Protein AF-X1T7I4-F1 (afdb_monomer_lite)

Foldseek 3Di:
DDDDDDDDPDDDDPPDPPPPDDAFDKDKDKDKDWQQDQAWDKDKKWKFKADQVRHTFWTDIDIDGGHHHGRMDMDITDIGGRHDPDDIDMDMDD

Radius of gyration: 16.55 Å; chains: 1; bounding box: 40×33×39 Å

Structure (mmCIF, N/CA/C/O backbone):
data_AF-X1T7I4-F1
#
_entry.id   AF-X1T7I4-F1
#
loop_
_atom_site.group_PDB
_atom_site.id
_atom_site.type_symbol
_atom_site.label_atom_id
_atom_site.label_alt_id
_atom_site.label_comp_id
_atom_site.label_asym_id
_atom_site.label_entity_id
_atom_site.label_seq_id
_atom_site.pdbx_PDB_ins_code
_atom_site.Cartn_x
_atom_site.Cartn_y
_atom_site.Cartn_z
_atom_site.occupancy
_atom_site.B_iso_or_equiv
_atom_site.auth_seq_id
_atom_site.auth_comp_id
_atom_site.auth_asym_id
_atom_site.auth_atom_id
_atom_site.pdbx_PDB_model_num
ATOM 1 N N . MET A 1 1 ? -23.833 24.084 -5.326 1.00 34.81 1 MET A N 1
ATOM 2 C CA . MET A 1 1 ? -23.415 22.691 -5.069 1.00 34.81 1 MET A CA 1
ATOM 3 C C . MET A 1 1 ? -23.390 21.978 -6.400 1.00 34.81 1 MET A C 1
ATOM 5 O O . MET A 1 1 ? -24.421 21.925 -7.052 1.00 34.81 1 MET A O 1
ATOM 9 N N . ILE A 1 2 ? -22.213 21.540 -6.829 1.00 25.38 2 ILE A N 1
ATOM 10 C CA . ILE A 1 2 ? -22.020 20.786 -8.068 1.00 25.38 2 ILE A CA 1
ATOM 11 C C . ILE A 1 2 ? -21.677 19.368 -7.621 1.00 25.38 2 ILE A C 1
ATOM 13 O O . ILE A 1 2 ? -20.720 19.179 -6.874 1.00 25.38 2 ILE A O 1
ATOM 17 N N . ALA A 1 3 ? -22.518 18.407 -7.996 1.00 32.34 3 ALA A N 1
ATOM 18 C CA . ALA A 1 3 ? -22.240 16.992 -7.810 1.00 32.34 3 ALA A CA 1
ATOM 19 C C . ALA A 1 3 ? -21.181 16.578 -8.836 1.00 32.34 3 ALA A C 1
ATOM 21 O O . ALA A 1 3 ? -21.321 16.886 -10.020 1.00 32.34 3 ALA A O 1
ATOM 22 N N . LEU A 1 4 ? -20.115 15.927 -8.372 1.00 25.44 4 LEU A N 1
ATOM 23 C CA . LEU A 1 4 ? -19.068 15.407 -9.241 1.00 25.44 4 LEU A CA 1
ATOM 24 C C . LEU A 1 4 ? -19.401 13.951 -9.576 1.00 25.44 4 LEU A C 1
ATOM 26 O O . LEU A 1 4 ? -19.338 13.073 -8.717 1.00 25.44 4 LEU A O 1
ATOM 30 N N . GLU A 1 5 ? -19.799 13.720 -10.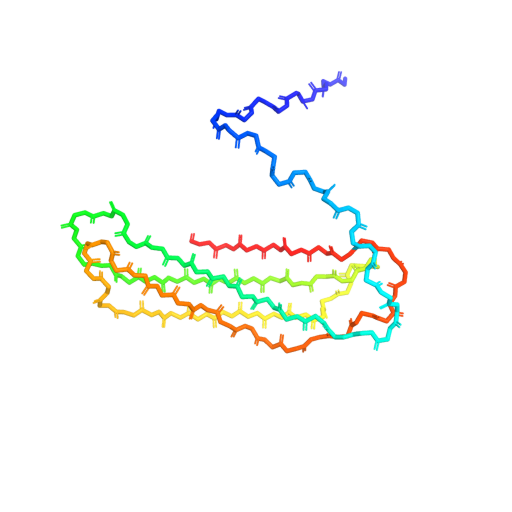822 1.00 33.72 5 GLU A N 1
ATOM 31 C CA . GLU A 1 5 ? -19.977 12.393 -11.401 1.00 33.72 5 GLU A CA 1
ATOM 32 C C . GLU A 1 5 ? -18.609 11.881 -11.871 1.00 33.72 5 GLU A C 1
ATOM 34 O O . GLU A 1 5 ? -17.895 12.568 -12.604 1.00 33.72 5 GLU A O 1
ATOM 39 N N . VAL A 1 6 ? -18.210 10.692 -11.413 1.00 35.19 6 VAL A N 1
ATOM 40 C CA . VAL A 1 6 ? -16.931 10.079 -11.788 1.00 35.19 6 VAL A CA 1
ATOM 41 C C . VAL A 1 6 ? -17.178 9.089 -12.922 1.00 35.19 6 VAL A C 1
ATOM 43 O O . VAL A 1 6 ? -17.698 7.997 -12.706 1.00 35.19 6 VAL A O 1
ATOM 46 N N . ILE A 1 7 ? -16.778 9.472 -14.134 1.00 33.31 7 ILE A N 1
ATOM 47 C CA . ILE A 1 7 ? -16.700 8.583 -15.296 1.00 33.31 7 ILE A CA 1
ATOM 48 C C . ILE A 1 7 ? -15.291 7.982 -15.315 1.00 33.31 7 ILE A C 1
ATOM 50 O O . ILE A 1 7 ? -14.327 8.674 -15.638 1.00 33.31 7 ILE A O 1
ATOM 54 N N . SER A 1 8 ? -15.161 6.700 -14.960 1.00 34.41 8 SER A N 1
ATOM 55 C CA . SER A 1 8 ? -13.913 5.948 -15.117 1.00 34.41 8 SER A CA 1
ATOM 56 C C . SER A 1 8 ? -13.890 5.241 -16.482 1.00 34.41 8 SER A C 1
ATOM 58 O O . SER A 1 8 ? -14.788 4.450 -16.791 1.00 34.41 8 SER A O 1
ATOM 60 N N . PRO A 1 9 ? -12.896 5.510 -17.346 1.00 38.91 9 PRO A N 1
ATOM 61 C CA . PRO A 1 9 ? -12.771 4.795 -18.599 1.00 38.91 9 PRO A CA 1
ATOM 62 C C . PRO A 1 9 ? -12.091 3.447 -18.346 1.00 38.91 9 PRO A C 1
ATOM 64 O O . PRO A 1 9 ? -10.995 3.367 -17.802 1.00 38.91 9 PRO A O 1
ATOM 67 N N . SER A 1 10 ? -12.752 2.399 -18.828 1.00 38.06 10 SER A N 1
ATOM 68 C CA . SER A 1 10 ? -12.268 1.025 -19.009 1.00 38.06 10 SER A CA 1
ATOM 69 C C . SER A 1 10 ? -12.278 0.084 -17.789 1.00 38.06 10 SER A C 1
ATOM 71 O O . SER A 1 10 ? -11.317 -0.109 -17.063 1.00 38.06 10 SER A O 1
ATOM 73 N N . TYR A 1 11 ? -13.423 -0.601 -17.717 1.00 38.75 11 TYR A N 1
ATOM 74 C CA . TYR A 1 11 ? -13.671 -1.950 -17.202 1.00 38.75 11 TYR A CA 1
ATOM 75 C C . TYR A 1 11 ? -13.799 -2.174 -15.685 1.00 38.75 11 TYR A C 1
ATOM 77 O O . TYR A 1 11 ? -12.896 -2.606 -14.984 1.00 38.75 11 TYR A O 1
ATOM 85 N N . LYS A 1 12 ? -15.057 -2.005 -15.251 1.00 37.31 12 LYS A N 1
ATOM 86 C CA . LYS A 1 12 ? -15.833 -2.970 -14.454 1.00 37.31 12 LYS A CA 1
ATOM 87 C C . LYS A 1 12 ? -15.111 -3.588 -13.254 1.00 37.31 12 LYS A C 1
ATOM 89 O O . LYS A 1 12 ? -14.723 -4.747 -13.268 1.00 37.31 12 LYS A O 1
ATOM 94 N N . GLY A 1 13 ? -15.162 -2.832 -12.166 1.00 35.88 13 GLY A N 1
ATOM 95 C CA . GLY A 1 13 ? -15.574 -3.376 -10.881 1.00 35.88 13 GLY A CA 1
ATOM 96 C C . GLY A 1 13 ? -14.602 -4.355 -10.234 1.00 35.88 13 GLY A C 1
ATOM 97 O O . GLY A 1 13 ? -14.850 -5.552 -10.225 1.00 35.88 13 GLY A O 1
ATOM 98 N N . LEU A 1 14 ? -13.662 -3.809 -9.467 1.00 40.50 14 LEU A N 1
ATOM 99 C CA . LEU A 1 14 ? -13.545 -4.257 -8.079 1.00 40.50 14 LEU A CA 1
ATOM 100 C C . LEU A 1 14 ? -14.521 -3.439 -7.213 1.00 40.50 14 LEU A C 1
ATOM 102 O O . LEU A 1 14 ? -14.157 -2.802 -6.231 1.00 40.50 14 LEU A O 1
ATOM 106 N N . GLN A 1 15 ? -15.802 -3.423 -7.597 1.00 37.66 15 GLN A N 1
ATOM 107 C CA . GLN A 1 15 ? -16.824 -3.212 -6.587 1.00 37.66 15 GLN A CA 1
ATOM 108 C C . GLN A 1 15 ? -16.818 -4.469 -5.728 1.00 37.66 15 GLN A C 1
ATOM 110 O O . GLN A 1 15 ? -17.195 -5.541 -6.189 1.00 37.66 15 GLN A O 1
ATOM 115 N N . ALA A 1 16 ? -16.333 -4.308 -4.502 1.00 44.00 16 ALA A N 1
ATOM 116 C CA . ALA A 1 16 ? -17.043 -4.766 -3.322 1.00 44.00 16 ALA A CA 1
ATOM 117 C C . ALA A 1 16 ? -17.730 -6.134 -3.476 1.00 44.00 16 ALA A C 1
ATOM 119 O O . ALA A 1 16 ? -18.955 -6.229 -3.526 1.00 44.00 16 ALA A O 1
ATOM 120 N N . LEU A 1 17 ? -16.952 -7.216 -3.460 1.00 33.38 17 LEU A N 1
ATOM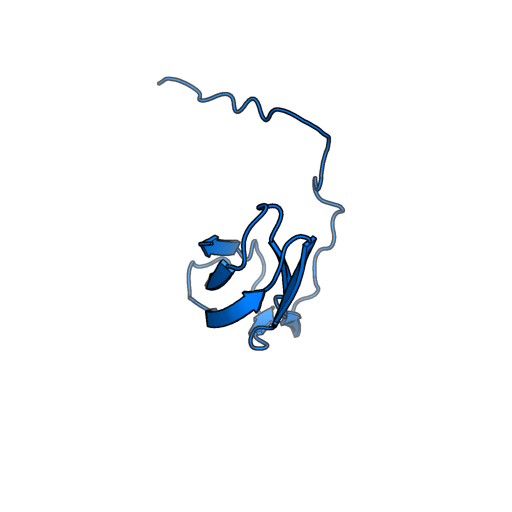 121 C CA . LEU A 1 17 ? -17.471 -8.396 -2.781 1.00 33.38 17 LEU A CA 1
ATOM 122 C C . LEU A 1 17 ? -17.374 -8.091 -1.291 1.00 33.38 17 LEU A C 1
ATOM 124 O O . LEU A 1 17 ? -16.302 -7.802 -0.773 1.00 33.38 17 LEU A O 1
ATOM 128 N N . ALA A 1 18 ? -18.533 -8.071 -0.651 1.00 37.94 18 ALA A N 1
ATOM 129 C CA . ALA A 1 18 ? -18.783 -7.818 0.755 1.00 37.94 18 ALA A CA 1
ATOM 130 C C . ALA A 1 18 ? -18.002 -8.752 1.705 1.00 37.94 18 ALA A C 1
ATOM 132 O O . ALA A 1 18 ? -18.593 -9.582 2.391 1.00 37.94 18 ALA A O 1
ATOM 133 N N . SER A 1 19 ? -16.676 -8.639 1.778 1.00 49.94 19 SER A N 1
ATOM 134 C CA . SER A 1 19 ? -15.896 -9.259 2.843 1.00 49.94 19 SER A CA 1
ATOM 135 C C . SER A 1 19 ? -15.839 -8.287 4.014 1.00 49.94 19 SER A C 1
ATOM 137 O O . SER A 1 19 ? -14.914 -7.485 4.139 1.00 49.94 19 SER A O 1
ATOM 139 N N . SER A 1 20 ? -16.847 -8.333 4.883 1.00 67.94 20 SER A N 1
ATOM 140 C CA . SER A 1 20 ? -16.636 -7.864 6.248 1.00 67.94 20 SER A CA 1
ATOM 141 C C . SER A 1 20 ? -15.546 -8.748 6.846 1.00 67.94 20 SER A C 1
ATOM 143 O O . SER A 1 20 ? -15.754 -9.951 7.019 1.00 67.94 20 SER A O 1
ATOM 145 N N . VAL A 1 21 ? -14.376 -8.180 7.109 1.00 78.69 21 VAL A N 1
ATOM 146 C CA . VAL A 1 21 ? -13.344 -8.887 7.858 1.00 78.69 21 VAL A CA 1
ATOM 147 C C . VAL A 1 21 ? -13.781 -8.886 9.325 1.00 78.69 21 VAL A C 1
ATOM 149 O O . VAL A 1 21 ? -14.117 -7.818 9.841 1.00 78.69 21 VAL A O 1
ATOM 152 N N . PRO A 1 22 ? -13.854 -10.049 10.000 1.00 85.44 22 PRO A N 1
ATOM 153 C CA . PRO A 1 22 ? -14.160 -10.078 11.421 1.00 85.44 22 PRO A CA 1
ATOM 154 C C . PRO A 1 22 ? -13.175 -9.226 12.221 1.00 85.44 22 PRO A C 1
ATOM 156 O O . PRO A 1 22 ? -11.989 -9.160 11.900 1.00 85.44 22 PRO A O 1
ATOM 159 N N . ILE A 1 23 ? -13.668 -8.621 13.296 1.00 87.31 23 ILE A N 1
ATOM 160 C CA . ILE A 1 23 ? -12.810 -7.937 14.263 1.00 87.31 23 ILE A CA 1
ATOM 161 C C . ILE A 1 23 ? -11.869 -8.962 14.912 1.00 87.31 23 ILE A C 1
ATOM 163 O O . ILE A 1 23 ? -12.261 -10.103 15.172 1.00 87.31 23 ILE A O 1
ATOM 167 N N . GLY A 1 24 ? -10.628 -8.551 15.166 1.00 86.88 24 GLY A N 1
ATOM 168 C CA . GLY A 1 24 ? -9.565 -9.387 15.725 1.00 86.88 24 GLY A CA 1
ATOM 169 C C . GLY A 1 24 ? -8.765 -10.167 14.678 1.00 86.88 24 GLY A C 1
ATOM 170 O O . GLY A 1 24 ? -7.988 -11.047 15.040 1.00 86.88 24 GLY A O 1
ATOM 171 N N . GLN A 1 25 ? -8.961 -9.879 13.390 1.00 91.81 25 GLN A N 1
ATOM 172 C CA . GLN A 1 25 ? -8.092 -10.369 12.317 1.00 91.81 25 GLN A CA 1
ATOM 173 C C . GLN A 1 25 ? -6.926 -9.403 12.080 1.00 91.81 25 GLN A C 1
ATOM 175 O O . GLN A 1 25 ? -6.957 -8.262 12.535 1.00 91.81 25 GLN A O 1
ATOM 180 N N . SER A 1 26 ? -5.928 -9.842 11.313 1.00 91.38 26 SER A N 1
ATOM 181 C CA . SER A 1 26 ? -4.837 -8.975 10.858 1.00 91.38 26 SER A CA 1
ATOM 182 C C . SER A 1 26 ? -4.912 -8.738 9.351 1.00 91.38 26 SER A C 1
ATOM 184 O O . SER A 1 26 ? -5.085 -9.682 8.574 1.00 91.38 26 SER A O 1
ATOM 186 N N . GLY A 1 27 ? -4.733 -7.486 8.941 1.00 91.25 27 GLY A N 1
ATOM 187 C CA . GLY A 1 27 ? -4.531 -7.077 7.559 1.00 91.25 27 GLY A CA 1
ATOM 188 C C . GLY A 1 27 ? -3.062 -7.148 7.138 1.00 91.25 27 GLY A C 1
ATOM 189 O O . GLY A 1 27 ? -2.154 -7.182 7.971 1.00 91.25 27 GLY A O 1
ATOM 190 N N . LEU A 1 28 ? -2.845 -7.216 5.825 1.00 94.44 28 LEU A N 1
ATOM 191 C CA . LEU A 1 28 ? -1.538 -7.152 5.175 1.00 94.44 28 LEU A CA 1
ATOM 192 C C . LEU A 1 28 ? -1.742 -6.623 3.751 1.00 94.44 28 LEU A C 1
ATOM 194 O O . LEU A 1 28 ? -2.548 -7.183 3.004 1.00 94.44 28 LEU A O 1
ATOM 198 N N . VAL A 1 29 ? -1.033 -5.558 3.378 1.00 92.50 29 VAL A N 1
ATOM 199 C CA . VAL A 1 29 ? -1.106 -4.981 2.027 1.00 92.50 29 VAL A CA 1
ATOM 200 C C . VAL A 1 29 ? -0.025 -5.589 1.140 1.00 92.50 29 VAL A C 1
ATOM 202 O O . VAL A 1 29 ? 1.162 -5.511 1.449 1.00 92.50 29 VAL A O 1
ATOM 205 N N . HIS A 1 30 ? -0.448 -6.179 0.019 1.00 94.25 30 HIS A N 1
ATOM 206 C CA . HIS A 1 30 ? 0.418 -6.635 -1.068 1.00 94.25 30 HIS A CA 1
ATOM 207 C C . HIS A 1 30 ? 0.054 -5.873 -2.344 1.00 94.25 30 HIS A C 1
ATOM 209 O O . HIS A 1 30 ? -1.080 -5.976 -2.815 1.00 94.25 30 HIS A O 1
ATOM 215 N N . ILE A 1 31 ? 1.010 -5.147 -2.923 1.00 92.06 31 ILE A N 1
ATOM 216 C CA . ILE A 1 31 ? 0.838 -4.445 -4.201 1.00 92.06 31 ILE A CA 1
ATOM 217 C C . ILE A 1 31 ? 1.899 -4.948 -5.175 1.00 92.06 31 ILE A C 1
ATOM 219 O O . ILE A 1 31 ? 3.075 -5.036 -4.835 1.00 92.06 31 ILE A O 1
ATOM 223 N N . THR A 1 32 ? 1.488 -5.272 -6.397 1.00 94.62 32 THR A N 1
ATOM 224 C CA . THR A 1 32 ? 2.405 -5.640 -7.479 1.00 94.62 32 THR A CA 1
ATOM 225 C C . THR A 1 32 ? 2.359 -4.556 -8.541 1.00 94.62 32 THR A C 1
ATOM 227 O O . THR A 1 32 ? 1.298 -4.286 -9.103 1.00 94.62 32 THR A O 1
ATOM 230 N N . GLY A 1 33 ? 3.502 -3.928 -8.799 1.00 91.75 33 GLY A N 1
ATOM 231 C CA . GLY A 1 33 ? 3.680 -3.013 -9.919 1.00 91.75 33 GLY A CA 1
ATOM 232 C C . GLY A 1 33 ? 4.301 -3.741 -11.106 1.00 91.75 33 GLY A C 1
ATOM 233 O O . GLY A 1 33 ? 5.072 -4.678 -10.915 1.00 91.75 33 GLY A O 1
ATOM 234 N N . ARG A 1 34 ? 4.018 -3.274 -12.324 1.00 95.94 34 ARG A N 1
ATOM 235 C CA . ARG A 1 34 ? 4.699 -3.714 -13.548 1.00 95.94 34 ARG A CA 1
ATOM 236 C C . ARG A 1 34 ? 5.267 -2.522 -14.307 1.00 95.94 34 ARG A C 1
ATOM 238 O O . ARG A 1 34 ? 4.608 -1.489 -14.416 1.00 95.94 34 ARG A O 1
ATOM 245 N N . ASN A 1 35 ? 6.472 -2.669 -14.849 1.00 96.94 35 ASN A N 1
ATOM 246 C CA . ASN A 1 35 ? 7.045 -1.693 -15.764 1.00 96.94 35 ASN A CA 1
ATOM 247 C C . ASN A 1 35 ? 6.524 -1.922 -17.192 1.00 96.94 35 ASN A C 1
ATOM 249 O O . ASN A 1 35 ? 7.133 -2.642 -17.978 1.00 96.94 35 ASN A O 1
ATOM 253 N N . ASP A 1 36 ? 5.426 -1.264 -17.555 1.00 96.25 36 ASP A N 1
ATOM 254 C CA . ASP A 1 36 ? 4.871 -1.333 -18.917 1.00 96.25 36 ASP A CA 1
ATOM 255 C C . ASP A 1 36 ? 5.556 -0.365 -19.911 1.00 96.25 36 ASP A C 1
ATOM 257 O O . ASP A 1 36 ? 5.086 -0.168 -21.034 1.00 96.25 36 ASP A O 1
ATOM 261 N N . THR A 1 37 ? 6.672 0.264 -19.523 1.00 96.62 37 THR A N 1
ATOM 262 C CA . THR A 1 37 ? 7.462 1.117 -20.424 1.00 96.62 37 THR A CA 1
ATOM 263 C C . THR A 1 37 ? 8.468 0.299 -21.237 1.00 96.62 37 THR A C 1
ATOM 265 O O . THR A 1 37 ? 8.760 -0.855 -20.937 1.00 96.62 37 THR A O 1
ATOM 268 N N . SER A 1 38 ? 9.044 0.900 -22.282 1.00 97.88 38 SER A N 1
ATOM 269 C CA . SER A 1 38 ? 10.051 0.244 -23.128 1.00 97.88 38 SER A CA 1
ATOM 270 C C . SER A 1 38 ? 11.488 0.365 -22.605 1.00 97.88 38 SER A C 1
ATOM 272 O O . SER A 1 38 ? 12.422 -0.002 -23.317 1.00 97.88 38 SER A O 1
ATOM 274 N N . VAL A 1 39 ? 11.695 0.923 -21.410 1.00 98.00 39 VAL A N 1
ATOM 275 C CA . VAL A 1 39 ? 13.026 1.143 -20.821 1.00 98.00 39 VAL A CA 1
ATOM 276 C C . VAL A 1 39 ? 13.072 0.629 -19.389 1.00 98.00 39 VAL A C 1
ATOM 278 O O . VAL A 1 39 ? 12.037 0.483 -18.749 1.00 98.00 39 VAL A O 1
ATOM 281 N N . THR A 1 40 ? 14.271 0.368 -18.874 1.00 98.31 40 THR A N 1
ATOM 282 C CA . THR A 1 40 ? 14.454 -0.007 -17.468 1.00 98.31 40 THR A CA 1
ATOM 283 C C . THR A 1 40 ? 14.027 1.132 -16.542 1.00 98.31 40 THR A C 1
ATOM 285 O O . THR A 1 40 ? 14.422 2.277 -16.760 1.00 98.31 40 THR A O 1
ATOM 288 N N . GLN A 1 41 ? 13.254 0.814 -15.502 1.00 97.69 41 GLN A N 1
ATOM 289 C CA . GLN A 1 41 ? 12.751 1.777 -14.523 1.00 97.69 41 GLN A CA 1
ATOM 290 C C . GLN A 1 41 ? 13.161 1.415 -13.092 1.00 97.69 41 GLN A C 1
ATOM 292 O O . GLN A 1 41 ? 13.396 0.253 -12.749 1.00 97.69 41 GLN A O 1
ATOM 297 N N . ALA A 1 42 ? 13.223 2.445 -12.250 1.00 97.06 42 ALA A N 1
ATOM 298 C CA . ALA A 1 42 ? 13.097 2.289 -10.809 1.00 97.06 42 ALA A CA 1
ATOM 299 C C . ALA A 1 42 ? 11.617 2.436 -10.442 1.00 97.06 42 ALA A C 1
ATOM 301 O O . ALA A 1 42 ? 10.927 3.297 -10.983 1.00 97.06 42 ALA A O 1
ATOM 302 N N . MET A 1 43 ? 11.139 1.592 -9.538 1.00 96.25 43 MET A N 1
ATOM 303 C CA . MET A 1 43 ? 9.753 1.553 -9.091 1.00 96.25 43 MET A CA 1
ATOM 304 C C . MET A 1 43 ? 9.722 1.921 -7.615 1.00 96.25 43 MET A C 1
ATOM 306 O O . MET A 1 43 ? 10.342 1.241 -6.797 1.00 96.25 43 MET A O 1
ATOM 310 N N . GLY A 1 44 ? 9.036 3.012 -7.299 1.00 95.19 44 GLY A N 1
ATOM 311 C CA . GLY A 1 44 ? 8.805 3.461 -5.935 1.00 95.19 44 GLY A CA 1
ATOM 312 C C . GLY A 1 44 ? 7.352 3.243 -5.552 1.00 95.19 44 G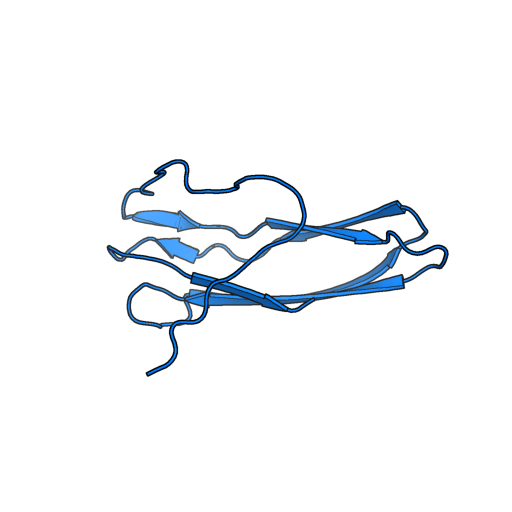LY A C 1
ATOM 313 O O . GLY A 1 44 ? 6.467 3.241 -6.405 1.00 95.19 44 GLY A O 1
ATOM 314 N N . ILE A 1 45 ? 7.111 3.054 -4.263 1.00 95.88 45 ILE A N 1
ATOM 315 C CA . ILE A 1 45 ? 5.762 3.099 -3.720 1.00 95.88 45 ILE A CA 1
ATOM 316 C C . ILE A 1 45 ? 5.800 3.620 -2.293 1.00 95.88 45 ILE A C 1
ATOM 318 O O . ILE A 1 45 ? 6.745 3.366 -1.542 1.00 95.88 45 ILE A O 1
ATOM 322 N N . SER A 1 46 ? 4.739 4.306 -1.899 1.00 96.12 46 SER A N 1
ATOM 323 C CA . SER A 1 46 ? 4.394 4.475 -0.496 1.00 96.12 46 SER A CA 1
ATOM 324 C C . SER A 1 46 ? 2.908 4.248 -0.281 1.00 96.12 46 SER A C 1
ATOM 326 O O . SER A 1 46 ? 2.097 4.410 -1.195 1.00 96.12 46 SER A O 1
ATOM 328 N N . TRP A 1 47 ? 2.529 3.850 0.929 1.00 96.38 47 TRP A N 1
ATOM 329 C CA . TRP A 1 47 ? 1.129 3.829 1.315 1.00 96.38 47 TRP A CA 1
ATOM 330 C C . TRP A 1 47 ? 0.902 4.071 2.798 1.00 96.38 47 TRP A C 1
ATOM 332 O O . TRP A 1 47 ? 1.772 3.873 3.644 1.00 96.38 47 TRP A O 1
ATOM 342 N N . LEU A 1 48 ? -0.333 4.473 3.089 1.00 97.06 48 LEU A N 1
ATOM 343 C CA . LEU A 1 48 ? -0.881 4.610 4.428 1.00 97.06 48 LEU A CA 1
ATOM 344 C C . LEU A 1 48 ? -2.168 3.800 4.537 1.00 97.06 48 LEU A C 1
ATOM 346 O O . LEU A 1 48 ? -3.079 3.972 3.719 1.00 97.06 48 LEU A O 1
ATOM 350 N N . VAL A 1 49 ? -2.263 2.984 5.584 1.00 96.12 49 VAL A N 1
ATOM 351 C CA . VAL A 1 49 ? -3.519 2.376 6.023 1.00 96.12 49 VAL A CA 1
ATOM 352 C C . VAL A 1 49 ? -4.031 3.135 7.234 1.00 96.12 49 VAL A C 1
ATOM 354 O O . VAL A 1 49 ? -3.308 3.323 8.217 1.00 96.12 49 VAL A O 1
ATOM 357 N N . ARG A 1 50 ? -5.292 3.566 7.174 1.00 96.56 50 ARG A N 1
ATOM 358 C CA . ARG A 1 50 ? -5.980 4.194 8.302 1.00 96.56 50 ARG A CA 1
ATOM 359 C C . ARG A 1 50 ? -7.156 3.372 8.781 1.00 96.56 50 ARG A C 1
ATOM 361 O O . ARG A 1 50 ? -7.888 2.805 7.970 1.00 96.56 50 ARG A O 1
ATOM 368 N N . ASP A 1 51 ? -7.338 3.362 10.092 1.00 96.31 51 ASP A N 1
ATOM 369 C CA . ASP A 1 51 ? -8.510 2.805 10.749 1.00 96.31 51 ASP A CA 1
ATOM 370 C C . ASP A 1 51 ? -9.769 3.674 10.518 1.00 96.31 51 ASP A C 1
ATOM 372 O O . ASP A 1 51 ? -9.674 4.784 9.975 1.00 96.31 51 ASP A O 1
ATOM 376 N N . PRO A 1 52 ? -10.961 3.199 10.927 1.00 95.19 52 PRO A N 1
ATOM 377 C CA . PRO A 1 52 ? -12.216 3.932 10.749 1.00 95.19 52 PRO A CA 1
ATOM 378 C C . PRO A 1 52 ? -12.293 5.278 11.482 1.00 95.19 52 PRO A C 1
ATOM 380 O O . PRO A 1 52 ? -13.140 6.107 11.155 1.00 95.19 52 PRO A O 1
ATOM 383 N N . GLU A 1 53 ? -11.429 5.505 12.469 1.00 96.38 53 GLU A N 1
ATOM 384 C CA . GLU A 1 53 ? -11.330 6.748 13.240 1.00 96.38 53 GLU A CA 1
ATOM 385 C C . GLU A 1 53 ? -10.266 7.697 12.655 1.00 96.38 53 GLU A C 1
ATOM 387 O O . GLU A 1 53 ? -10.089 8.818 13.133 1.00 96.38 53 GLU A O 1
ATOM 392 N N . GLY A 1 54 ? -9.572 7.273 11.593 1.00 94.50 54 GLY A N 1
ATOM 393 C CA . GLY A 1 54 ? -8.534 8.028 10.904 1.00 94.50 54 GLY A CA 1
ATOM 394 C C . GLY A 1 54 ? -7.121 7.826 11.459 1.00 94.50 54 GLY A C 1
ATOM 395 O O . GLY A 1 54 ? -6.193 8.461 10.950 1.00 94.50 54 GLY A O 1
ATOM 396 N N . GLY A 1 55 ? -6.919 6.957 12.453 1.00 97.69 55 GLY A N 1
ATOM 397 C CA . GLY A 1 55 ? -5.600 6.601 12.982 1.00 97.69 55 GLY A CA 1
ATOM 398 C C . GLY A 1 55 ? -4.773 5.821 11.960 1.00 97.69 55 GLY A C 1
ATOM 399 O O . GLY A 1 55 ? -5.320 4.997 11.237 1.00 97.69 55 GLY A O 1
ATOM 400 N N . VAL A 1 56 ? -3.466 6.085 11.858 1.00 97.81 56 VAL A N 1
ATOM 401 C CA . VAL A 1 56 ? -2.574 5.302 10.980 1.00 97.81 56 VAL A CA 1
ATOM 402 C C . VAL A 1 56 ? -2.269 3.970 11.656 1.00 97.81 56 VAL A C 1
ATOM 404 O O . VAL A 1 56 ? -1.732 3.964 12.761 1.00 97.81 56 VAL A O 1
ATOM 407 N N . VAL A 1 57 ? -2.595 2.865 10.989 1.00 97.38 57 VAL A N 1
ATOM 408 C CA . VAL A 1 57 ? -2.297 1.498 11.458 1.00 97.38 57 VAL A CA 1
ATOM 409 C C . VAL A 1 57 ? -1.181 0.835 10.657 1.00 97.38 57 VAL A C 1
ATOM 411 O O . VAL A 1 57 ? -0.579 -0.126 11.124 1.00 97.38 57 VAL A O 1
ATOM 414 N N . GLU A 1 58 ? -0.866 1.371 9.479 1.00 97.62 58 GLU A N 1
ATOM 415 C CA . GLU A 1 58 ? 0.294 0.974 8.688 1.00 97.62 58 GLU A CA 1
ATOM 416 C C . GLU A 1 58 ? 0.804 2.168 7.875 1.00 97.62 58 GLU A C 1
ATOM 418 O O . GLU A 1 58 ? 0.017 2.919 7.292 1.00 97.62 58 GLU A O 1
ATOM 423 N N . GLU A 1 59 ? 2.122 2.312 7.807 1.00 98.06 59 GLU A N 1
ATOM 424 C CA . GLU A 1 59 ? 2.827 3.215 6.903 1.00 98.06 59 GLU A CA 1
ATOM 425 C C . GLU A 1 59 ? 3.986 2.441 6.277 1.00 98.06 59 GLU A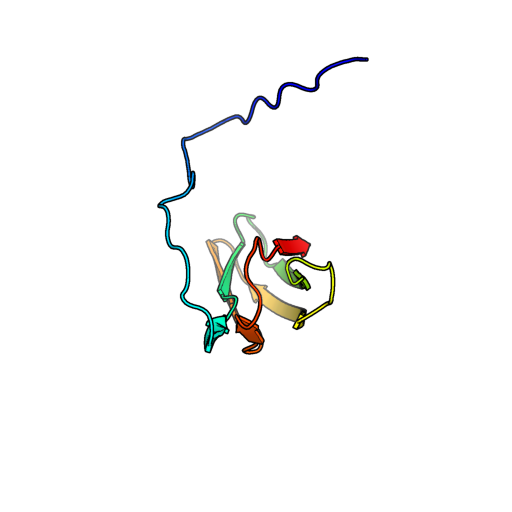 C 1
ATOM 427 O O . GLU A 1 59 ? 4.766 1.802 6.986 1.00 98.06 59 GLU A O 1
ATOM 432 N N . TYR A 1 60 ? 4.082 2.474 4.952 1.00 97.44 60 TYR A N 1
ATOM 433 C CA . TYR A 1 60 ? 5.101 1.748 4.204 1.00 97.44 60 TYR A CA 1
ATOM 434 C C . TYR A 1 60 ? 5.640 2.612 3.071 1.00 97.44 60 TYR A C 1
ATOM 436 O O . TYR A 1 60 ? 4.900 3.362 2.433 1.00 97.44 60 TYR A O 1
ATOM 444 N N . SER A 1 61 ? 6.931 2.470 2.792 1.00 97.38 61 SER A N 1
ATOM 445 C CA . SER A 1 61 ? 7.555 3.008 1.591 1.00 97.38 61 SER A CA 1
ATOM 446 C C . SER A 1 61 ? 8.756 2.165 1.205 1.00 97.38 61 SER A C 1
ATOM 448 O O . SER A 1 61 ? 9.543 1.808 2.083 1.00 97.38 61 SER A O 1
ATOM 450 N N . ASP A 1 62 ? 8.938 1.924 -0.087 1.00 97.56 62 ASP A N 1
ATOM 451 C CA . ASP A 1 62 ? 10.110 1.217 -0.590 1.00 97.56 62 ASP A CA 1
ATOM 452 C C . ASP A 1 62 ? 10.428 1.610 -2.036 1.00 97.56 62 ASP A C 1
ATOM 454 O O . ASP A 1 62 ? 9.607 2.199 -2.747 1.00 97.56 62 ASP A O 1
ATOM 458 N N . TRP A 1 63 ? 11.645 1.278 -2.458 1.00 97.44 63 TRP A N 1
ATOM 459 C CA . TRP A 1 63 ? 12.136 1.444 -3.814 1.00 97.44 63 TRP A CA 1
ATOM 460 C C . TRP A 1 63 ? 12.784 0.165 -4.311 1.00 97.44 63 TRP A C 1
ATOM 462 O O . TRP A 1 63 ? 13.620 -0.443 -3.648 1.00 97.44 63 TRP A O 1
ATOM 472 N N . SER A 1 64 ? 12.474 -0.170 -5.553 1.00 97.00 64 SER A N 1
ATOM 473 C CA . SER A 1 64 ? 13.037 -1.315 -6.242 1.00 97.00 64 SER A CA 1
ATOM 474 C C . SER A 1 64 ? 13.594 -0.886 -7.594 1.00 97.00 64 SER A C 1
ATOM 476 O O . SER A 1 64 ? 13.005 -0.065 -8.294 1.00 97.00 64 SER A O 1
ATOM 478 N N . TYR A 1 65 ? 14.756 -1.411 -7.968 1.00 97.38 65 TYR A N 1
ATOM 479 C CA . TYR A 1 65 ? 15.552 -0.884 -9.077 1.00 97.38 65 TYR A CA 1
ATOM 480 C C . TYR A 1 65 ? 15.803 -1.943 -10.144 1.00 97.38 65 TYR A C 1
ATOM 482 O O . TYR A 1 65 ? 15.909 -3.126 -9.838 1.00 97.38 65 TYR A O 1
ATOM 490 N N . GLY A 1 66 ? 16.015 -1.492 -11.382 1.00 97.44 66 GLY A N 1
ATOM 491 C CA . GLY A 1 66 ? 16.518 -2.353 -12.452 1.00 97.44 66 GLY A CA 1
ATOM 492 C C . GLY A 1 66 ? 15.450 -3.191 -13.153 1.00 97.44 66 GLY A C 1
ATOM 493 O O . GLY A 1 66 ? 15.800 -4.190 -13.770 1.00 97.44 66 GLY A O 1
ATOM 494 N N . HIS A 1 67 ? 14.183 -2.778 -13.101 1.00 97.38 67 HIS A N 1
ATOM 495 C CA . HIS A 1 67 ? 13.069 -3.496 -13.728 1.00 97.38 67 HIS A CA 1
ATOM 496 C C . HIS A 1 67 ? 13.014 -3.190 -15.218 1.00 97.38 67 HIS A C 1
ATOM 498 O O . HIS A 1 67 ? 12.765 -2.046 -15.603 1.00 97.38 67 HIS A O 1
ATOM 504 N N . GLY A 1 68 ? 13.286 -4.177 -16.067 1.00 98.19 68 GLY A N 1
ATOM 505 C CA . GLY A 1 68 ? 13.190 -4.070 -17.520 1.00 98.19 68 GLY A CA 1
ATOM 506 C C . GLY A 1 68 ? 11.743 -3.993 -18.029 1.00 98.19 68 GLY A C 1
ATOM 507 O O . GLY A 1 68 ? 10.797 -4.037 -17.242 1.00 98.19 68 GLY A O 1
ATOM 508 N N . PRO A 1 69 ? 11.547 -3.848 -19.353 1.00 98.25 69 PRO A N 1
ATOM 509 C CA . PRO A 1 69 ? 10.216 -3.831 -19.957 1.00 98.25 69 PRO A CA 1
ATOM 510 C C . PRO A 1 69 ? 9.425 -5.110 -19.658 1.00 98.25 69 PRO A C 1
ATOM 512 O O . PRO A 1 69 ? 9.851 -6.206 -20.017 1.00 98.25 69 PRO A O 1
ATOM 515 N N . GLY A 1 70 ? 8.251 -4.956 -19.049 1.00 97.00 70 GLY A N 1
ATOM 516 C CA . GLY A 1 70 ? 7.350 -6.042 -18.667 1.00 97.00 70 GLY A CA 1
ATOM 517 C C . GLY A 1 70 ? 7.664 -6.707 -17.324 1.00 97.00 70 GLY A C 1
ATOM 518 O O . GLY A 1 70 ? 6.841 -7.504 -16.869 1.00 97.00 70 GLY A O 1
ATOM 519 N N . ASP A 1 71 ? 8.790 -6.373 -16.684 1.00 97.38 71 ASP A N 1
ATOM 520 C CA . ASP A 1 71 ? 9.138 -6.901 -15.364 1.00 97.38 71 ASP A CA 1
ATOM 521 C C . ASP A 1 71 ? 8.149 -6.392 -14.309 1.00 97.38 71 ASP A C 1
ATOM 523 O O . ASP A 1 71 ? 7.674 -5.250 -14.363 1.00 97.38 71 ASP A O 1
ATOM 527 N N . ASP A 1 72 ? 7.839 -7.251 -13.341 1.00 95.75 72 ASP A N 1
ATOM 528 C CA . ASP A 1 72 ? 7.029 -6.909 -12.184 1.00 95.75 72 ASP A CA 1
ATOM 529 C C . ASP A 1 72 ? 7.831 -6.935 -10.882 1.00 95.75 72 ASP A C 1
ATOM 531 O O . ASP A 1 72 ? 8.893 -7.546 -10.755 1.00 95.75 72 ASP A O 1
ATOM 535 N N . HIS A 1 73 ? 7.308 -6.212 -9.897 1.00 95.19 73 HIS A N 1
ATOM 536 C CA . HIS A 1 73 ? 7.846 -6.208 -8.553 1.00 95.19 73 HIS A CA 1
ATOM 537 C C . HIS A 1 73 ? 6.727 -6.173 -7.523 1.00 95.19 73 HIS A C 1
ATOM 539 O O . HIS A 1 73 ? 5.755 -5.424 -7.651 1.00 95.19 73 HIS A O 1
ATOM 545 N N . GLN A 1 74 ? 6.876 -6.997 -6.489 1.00 95.75 74 GLN A N 1
ATOM 546 C CA . GLN A 1 74 ? 5.933 -7.082 -5.389 1.00 95.75 74 GLN A CA 1
ATOM 547 C C . GLN A 1 74 ? 6.449 -6.303 -4.183 1.00 95.75 74 GLN A C 1
ATOM 549 O O . GLN A 1 74 ? 7.525 -6.589 -3.666 1.00 95.75 74 GLN A O 1
ATOM 554 N N . PHE A 1 75 ? 5.621 -5.385 -3.700 1.00 94.31 75 PHE A N 1
ATOM 555 C CA . PHE A 1 75 ? 5.805 -4.670 -2.449 1.00 94.31 75 PHE A CA 1
ATOM 556 C C . PHE A 1 75 ? 4.885 -5.275 -1.389 1.00 94.31 75 PHE A C 1
ATOM 558 O O . PHE A 1 75 ? 3.679 -5.442 -1.612 1.00 94.31 75 PHE A O 1
ATOM 565 N N . ILE A 1 76 ? 5.465 -5.634 -0.246 1.00 95.75 76 ILE A N 1
ATOM 566 C CA . ILE A 1 76 ? 4.775 -6.299 0.861 1.00 95.75 76 ILE A CA 1
ATOM 567 C C . ILE A 1 76 ? 4.955 -5.460 2.117 1.00 95.75 76 ILE A C 1
ATOM 569 O O . ILE A 1 76 ? 6.080 -5.208 2.546 1.00 95.75 76 ILE A O 1
ATOM 573 N N . GLY A 1 77 ? 3.828 -5.057 2.693 1.00 94.88 77 GLY A N 1
ATOM 574 C CA . GLY A 1 77 ? 3.773 -4.227 3.884 1.00 94.88 77 GLY A CA 1
ATOM 575 C C . GLY A 1 77 ? 4.002 -4.948 5.197 1.00 94.88 77 GLY A C 1
ATOM 576 O O . GLY A 1 77 ? 4.325 -6.138 5.268 1.00 94.88 77 GLY A O 1
ATOM 577 N N . GLY A 1 78 ? 3.763 -4.191 6.263 1.00 94.69 78 GLY A N 1
ATOM 578 C CA . GLY A 1 78 ? 3.631 -4.733 7.607 1.00 94.69 78 GLY A CA 1
ATOM 579 C C . GLY A 1 78 ? 2.248 -5.345 7.828 1.00 94.69 78 GLY A C 1
ATOM 580 O O . GLY A 1 78 ? 1.290 -5.063 7.111 1.00 94.69 78 GLY A O 1
ATOM 581 N N . ARG A 1 79 ? 2.125 -6.186 8.858 1.00 94.94 79 ARG A N 1
ATOM 582 C CA . ARG A 1 79 ? 0.804 -6.576 9.365 1.00 94.94 79 ARG A CA 1
ATOM 583 C C . ARG A 1 79 ? 0.240 -5.470 10.249 1.00 94.94 79 ARG A C 1
ATOM 585 O O . ARG A 1 79 ? 0.992 -4.841 10.988 1.00 94.94 79 ARG A O 1
ATOM 592 N N . PHE A 1 80 ? -1.076 -5.319 10.227 1.00 94.69 80 PHE A N 1
ATOM 593 C CA . PHE A 1 80 ? -1.815 -4.435 11.127 1.00 94.69 80 PHE A CA 1
ATOM 594 C C . PHE A 1 80 ? -3.083 -5.119 11.628 1.00 94.69 80 PHE A C 1
ATOM 596 O O . PHE A 1 80 ? -3.580 -6.056 11.002 1.00 94.69 80 PHE A O 1
ATOM 603 N N . ASP A 1 81 ? -3.615 -4.648 12.749 1.00 94.88 81 ASP A N 1
ATOM 604 C CA . ASP A 1 81 ? -4.803 -5.233 13.361 1.00 94.88 81 ASP A CA 1
ATOM 605 C C . ASP A 1 81 ? -6.090 -4.600 12.820 1.00 94.88 81 ASP A C 1
ATOM 607 O O . ASP A 1 81 ? -6.177 -3.398 12.564 1.00 94.88 81 ASP A O 1
ATOM 611 N N . ILE A 1 82 ? -7.109 -5.440 12.645 1.00 92.44 82 ILE A N 1
ATOM 612 C CA . ILE A 1 82 ? -8.477 -5.048 12.306 1.00 92.44 82 ILE A CA 1
ATOM 613 C C . ILE A 1 82 ? -9.298 -5.197 13.584 1.00 92.44 82 ILE A C 1
ATOM 615 O O . ILE A 1 82 ? -9.987 -6.191 13.809 1.00 92.44 82 ILE A O 1
ATOM 619 N N . ASP A 1 83 ? -9.150 -4.229 14.476 1.00 93.69 83 ASP A N 1
ATOM 620 C CA . ASP A 1 83 ? -9.705 -4.203 15.829 1.00 93.69 83 ASP A CA 1
ATOM 621 C C . ASP A 1 83 ? -10.929 -3.278 15.973 1.00 93.69 83 ASP A C 1
ATOM 623 O O . ASP A 1 83 ? -11.639 -3.340 16.979 1.00 93.69 83 ASP A O 1
ATOM 627 N N . LYS A 1 84 ? -11.223 -2.463 14.953 1.00 90.25 84 LYS A N 1
ATOM 628 C CA . LYS A 1 84 ? -12.321 -1.490 14.954 1.00 90.25 84 LYS A CA 1
ATOM 629 C C . LYS A 1 84 ? -13.382 -1.826 13.916 1.00 90.25 84 LYS A C 1
ATOM 631 O O . LYS A 1 84 ? -13.099 -2.223 12.789 1.00 90.25 84 LYS A O 1
ATOM 636 N N . ALA A 1 85 ? -14.642 -1.621 14.286 1.00 90.38 85 ALA A N 1
ATOM 637 C CA . ALA A 1 85 ? -15.746 -1.708 13.341 1.00 90.38 85 ALA A CA 1
ATOM 638 C C . ALA A 1 85 ? -15.740 -0.481 12.417 1.00 90.38 85 ALA A C 1
ATOM 640 O O . ALA A 1 85 ? -15.766 0.653 12.891 1.00 90.38 85 ALA A O 1
ATOM 641 N N . GLY A 1 86 ? -15.766 -0.701 11.104 1.00 88.62 86 GLY A N 1
ATOM 642 C CA . GLY A 1 86 ? -15.899 0.369 10.119 1.00 88.62 86 GLY A CA 1
ATOM 643 C C . GLY A 1 86 ? -15.006 0.171 8.903 1.00 88.62 86 GLY A C 1
ATOM 644 O O . GLY A 1 86 ? -14.532 -0.930 8.631 1.00 88.62 86 GLY A O 1
ATOM 645 N N . ILE A 1 87 ? -14.813 1.250 8.148 1.00 89.94 87 ILE A N 1
ATOM 646 C CA . ILE A 1 87 ? -14.033 1.233 6.911 1.00 89.94 87 ILE A CA 1
ATOM 647 C C . ILE A 1 87 ? -12.581 1.575 7.231 1.00 89.94 87 ILE A C 1
ATOM 649 O O . ILE A 1 87 ? -12.285 2.696 7.629 1.00 89.94 87 ILE A O 1
ATOM 653 N N . TYR A 1 88 ? -11.685 0.623 6.994 1.00 92.06 88 TYR A N 1
ATOM 654 C CA . TYR A 1 88 ? -10.257 0.901 6.882 1.00 92.06 88 TYR A CA 1
ATOM 655 C C . TYR A 1 88 ? -9.966 1.437 5.479 1.00 92.06 88 TYR A C 1
ATOM 657 O O . TYR A 1 88 ? -10.552 0.976 4.496 1.00 92.06 88 TYR A O 1
ATOM 665 N N . THR A 1 89 ? -9.068 2.411 5.371 1.00 94.44 89 THR A N 1
ATOM 666 C CA . THR A 1 89 ? -8.720 3.047 4.092 1.00 94.44 89 THR A CA 1
ATOM 667 C C . THR A 1 89 ? -7.256 2.811 3.762 1.00 94.44 89 THR A C 1
ATOM 669 O O . THR A 1 89 ? -6.405 2.940 4.632 1.00 94.44 89 THR A O 1
ATOM 672 N N . LEU A 1 90 ? -6.968 2.479 2.504 1.00 94.62 90 LEU A N 1
ATOM 673 C CA . LEU A 1 90 ? -5.618 2.375 1.955 1.00 94.62 90 LEU A CA 1
ATOM 674 C C . LEU A 1 90 ? -5.428 3.507 0.946 1.00 94.62 90 LEU A C 1
ATOM 676 O O . LEU A 1 90 ? -6.207 3.627 -0.001 1.00 94.62 90 LEU A O 1
ATOM 680 N N . LYS A 1 91 ? -4.386 4.315 1.130 1.00 94.00 91 LYS A N 1
ATOM 681 C CA . LYS A 1 91 ? -3.931 5.303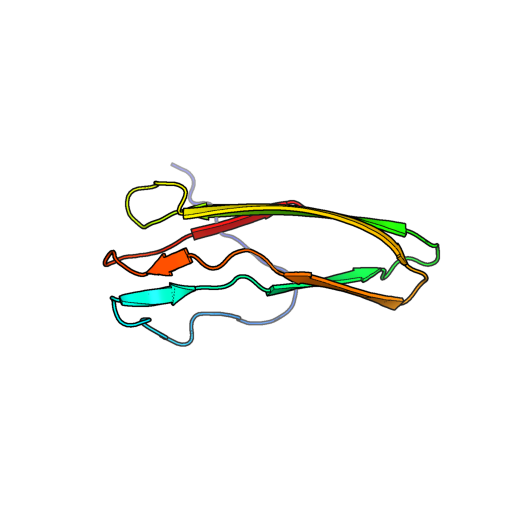 0.148 1.00 94.00 91 LYS A CA 1
ATOM 682 C C . LYS A 1 91 ? -2.530 4.922 -0.298 1.00 94.00 91 LYS A C 1
ATOM 684 O O . LYS A 1 91 ? -1.628 4.973 0.528 1.00 94.00 91 LYS A O 1
ATOM 689 N N . ALA A 1 92 ? -2.369 4.574 -1.571 1.00 91.44 92 ALA A N 1
ATOM 690 C CA . ALA A 1 92 ? -1.074 4.295 -2.179 1.00 91.44 92 ALA A CA 1
ATOM 691 C C . ALA A 1 92 ? -0.692 5.408 -3.161 1.00 91.44 92 ALA A C 1
ATOM 693 O O . ALA A 1 92 ? -1.551 5.907 -3.890 1.00 91.44 92 ALA A O 1
ATOM 694 N N . ASP A 1 93 ? 0.586 5.770 -3.168 1.00 91.62 93 ASP A N 1
ATOM 695 C CA . ASP A 1 93 ? 1.206 6.720 -4.084 1.00 91.62 93 ASP A CA 1
ATOM 696 C C . ASP A 1 93 ? 2.341 5.978 -4.832 1.00 91.62 93 ASP A C 1
ATOM 698 O O . ASP A 1 93 ? 3.147 5.283 -4.206 1.00 91.62 93 ASP A O 1
ATOM 702 N N . LEU A 1 94 ? 2.347 6.072 -6.170 1.00 84.69 94 LEU A N 1
ATOM 703 C CA . LEU A 1 94 ? 3.209 5.336 -7.115 1.00 84.69 94 LEU A CA 1
ATOM 704 C C . LEU A 1 94 ? 4.024 6.305 -7.980 1.00 84.69 94 LEU A C 1
ATOM 706 O O . LEU A 1 94 ? 3.459 7.368 -8.335 1.00 84.69 94 LEU A O 1
#

Organism: NCBI:txid412755

Sequence (94 aa):
MIALEVISPSYKGLQALASSVPIGQSGLVHITGRNDTSVTQAMGISWLVRDPEGGVVEEYSDWSYGHGPGDDHQFIGGRFDIDKAGIYTLKADL

pLDDT: mean 82.46, std 2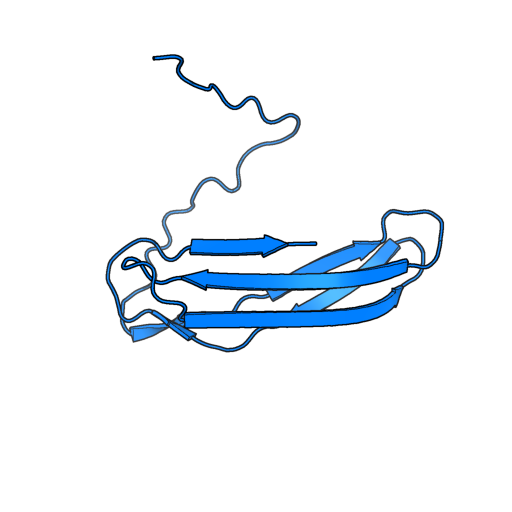3.81, range [25.38, 98.31]

Secondary structure (DSSP, 8-state):
---------S----------PPTTEEEEEEEEEE--SSS-EEEEEEEEEE-TTS-EEEEEEEEEEEE-TT-EEEEEEEEEEE-SSS--EEEEE-